Protein AF-A0A7V4G7G1-F1 (afdb_monomer_lite)

Structure (mmCIF, N/CA/C/O backbone):
data_AF-A0A7V4G7G1-F1
#
_entry.id   AF-A0A7V4G7G1-F1
#
loop_
_atom_site.group_PDB
_atom_site.id
_atom_site.type_symbol
_atom_site.label_atom_id
_atom_site.label_alt_id
_atom_site.label_comp_id
_atom_site.label_asym_id
_atom_site.label_entity_id
_atom_site.label_seq_id
_atom_site.pdbx_PDB_ins_code
_atom_site.Cartn_x
_atom_site.Cartn_y
_atom_site.Cartn_z
_atom_site.occupancy
_atom_site.B_iso_or_equiv
_atom_site.auth_seq_id
_atom_site.auth_comp_id
_atom_site.auth_asym_id
_atom_site.auth_atom_id
_atom_site.pdbx_PDB_model_num
ATOM 1 N N . ARG A 1 1 ? 11.249 -6.059 -26.205 1.00 84.50 1 ARG A N 1
ATOM 2 C CA . ARG A 1 1 ? 9.804 -6.409 -26.259 1.00 84.50 1 ARG A CA 1
ATOM 3 C C . ARG A 1 1 ? 9.562 -7.849 -25.803 1.00 84.50 1 ARG A C 1
ATOM 5 O O . ARG A 1 1 ? 8.645 -8.054 -25.019 1.00 84.50 1 ARG A O 1
ATOM 12 N N . ASP A 1 2 ? 10.406 -8.808 -26.191 1.00 96.56 2 ASP A N 1
ATOM 13 C CA . ASP A 1 2 ? 10.234 -10.223 -25.809 1.00 96.56 2 ASP A CA 1
ATOM 14 C C . ASP A 1 2 ? 10.396 -10.498 -24.313 1.00 96.56 2 ASP A C 1
ATOM 16 O O . ASP A 1 2 ? 9.616 -11.266 -23.760 1.00 96.56 2 ASP A O 1
ATOM 20 N N . LEU A 1 3 ? 11.329 -9.806 -23.641 1.00 96.31 3 LEU A N 1
ATOM 21 C CA . LEU A 1 3 ? 11.471 -9.859 -22.180 1.00 96.31 3 LEU A CA 1
ATOM 22 C C . LEU A 1 3 ? 10.137 -9.560 -21.485 1.00 96.31 3 LEU A C 1
ATOM 24 O O . LEU A 1 3 ? 9.612 -10.408 -20.782 1.00 96.31 3 LEU A O 1
ATOM 28 N N . VAL A 1 4 ? 9.547 -8.390 -21.751 1.00 97.00 4 VAL A N 1
ATOM 29 C CA . VAL A 1 4 ? 8.281 -7.969 -21.128 1.00 97.00 4 VAL A CA 1
ATOM 30 C C . VAL A 1 4 ? 7.165 -8.974 -21.403 1.00 97.00 4 VAL A C 1
ATOM 32 O O . VAL A 1 4 ? 6.443 -9.342 -20.486 1.00 97.00 4 VAL A O 1
ATOM 35 N N . ARG A 1 5 ? 7.032 -9.462 -22.644 1.00 97.69 5 ARG A N 1
ATOM 36 C CA . ARG A 1 5 ? 6.018 -10.473 -22.978 1.00 97.69 5 ARG A CA 1
ATOM 37 C C . ARG A 1 5 ? 6.192 -11.741 -22.139 1.00 97.69 5 ARG A C 1
ATOM 39 O O . ARG A 1 5 ? 5.204 -12.245 -21.617 1.00 97.69 5 ARG A O 1
ATOM 46 N N . ARG A 1 6 ? 7.422 -12.246 -22.029 1.00 97.88 6 ARG A N 1
ATOM 47 C CA . ARG A 1 6 ? 7.736 -13.459 -21.266 1.00 97.88 6 ARG A CA 1
ATOM 48 C C . ARG A 1 6 ? 7.439 -13.277 -19.778 1.00 97.88 6 ARG A C 1
ATOM 50 O O . ARG A 1 6 ? 6.714 -14.085 -19.215 1.00 97.88 6 ARG A O 1
ATOM 57 N N . GLU A 1 7 ? 7.936 -12.197 -19.181 1.00 98.06 7 GLU A N 1
ATOM 58 C CA . GLU A 1 7 ? 7.732 -11.905 -17.757 1.00 98.06 7 GLU A CA 1
ATOM 59 C C . GLU A 1 7 ? 6.242 -11.737 -17.422 1.00 98.06 7 GLU A C 1
ATOM 61 O O . GLU A 1 7 ? 5.749 -12.298 -16.448 1.00 98.06 7 GLU A O 1
ATOM 66 N N . LEU A 1 8 ? 5.483 -11.020 -18.260 1.00 96.94 8 LEU A N 1
ATOM 67 C CA . LEU A 1 8 ? 4.044 -10.833 -18.050 1.00 96.94 8 LEU A CA 1
ATOM 68 C C . LEU A 1 8 ? 3.245 -12.131 -18.212 1.00 96.94 8 LEU A C 1
ATOM 70 O O . LEU A 1 8 ? 2.286 -12.341 -17.468 1.00 96.94 8 LEU A O 1
ATOM 74 N N . ALA A 1 9 ? 3.629 -12.997 -19.156 1.00 97.38 9 ALA A N 1
ATOM 75 C CA . ALA A 1 9 ? 2.974 -14.288 -19.362 1.00 97.38 9 ALA A CA 1
ATOM 76 C C . ALA A 1 9 ? 3.097 -15.199 -18.130 1.00 97.38 9 ALA A C 1
ATOM 78 O O . ALA A 1 9 ? 2.165 -15.944 -17.835 1.00 97.38 9 ALA A O 1
ATOM 79 N N . GLU A 1 10 ? 4.205 -15.108 -17.392 1.00 96.38 10 GLU A N 1
ATOM 80 C CA . GLU A 1 10 ? 4.392 -15.838 -16.137 1.00 96.38 10 GLU A CA 1
ATOM 81 C C . GLU A 1 10 ? 3.734 -15.134 -14.938 1.00 96.38 10 GLU A C 1
ATOM 83 O O . GLU A 1 10 ? 3.101 -15.777 -14.096 1.00 96.38 10 GLU A O 1
ATOM 88 N N . LEU A 1 11 ? 3.864 -13.808 -14.852 1.00 97.75 11 LEU A N 1
ATOM 89 C CA . LEU A 1 11 ? 3.426 -13.022 -13.701 1.00 97.75 11 LEU A CA 1
ATOM 90 C C . LEU A 1 11 ? 1.899 -12.927 -13.590 1.00 97.75 11 LEU A C 1
ATOM 92 O O . LEU A 1 11 ? 1.342 -13.105 -12.507 1.00 97.75 11 LEU A O 1
ATOM 96 N N . TYR A 1 12 ? 1.197 -12.633 -14.686 1.00 96.94 12 TYR A N 1
ATOM 97 C CA . TYR A 1 12 ? -0.244 -12.352 -14.646 1.00 96.94 12 TYR A CA 1
ATOM 98 C C . TYR A 1 12 ? -1.114 -13.515 -14.154 1.00 96.94 12 TYR A C 1
ATOM 100 O O . TYR A 1 12 ? -2.028 -13.248 -13.366 1.00 96.94 12 TYR A O 1
ATOM 108 N N . PRO A 1 13 ? -0.869 -14.783 -14.540 1.00 97.44 13 PRO A N 1
ATOM 109 C CA . PRO A 1 13 ? -1.590 -15.915 -13.963 1.00 97.44 13 PRO A CA 1
ATOM 110 C C . PRO A 1 13 ? -1.460 -15.980 -12.437 1.00 97.44 13 PRO A C 1
ATOM 112 O O . PRO A 1 13 ? -2.473 -16.115 -11.755 1.00 97.44 13 PRO A O 1
ATOM 115 N N . LYS A 1 14 ? -0.247 -15.778 -11.903 1.00 97.31 14 LYS A N 1
ATOM 116 C CA . LYS A 1 14 ? 0.019 -15.771 -10.455 1.00 97.31 14 LYS A CA 1
ATOM 117 C C . LYS A 1 14 ? -0.688 -14.599 -9.764 1.00 97.31 14 LYS A C 1
ATOM 119 O O . LYS A 1 14 ? -1.375 -14.781 -8.764 1.00 97.31 14 LYS A O 1
ATOM 124 N N . LEU A 1 15 ? -0.611 -13.393 -10.336 1.00 98.00 15 LEU A N 1
ATOM 125 C CA . LEU A 1 15 ? -1.307 -12.217 -9.793 1.00 98.00 15 LEU A CA 1
ATOM 126 C C . LEU A 1 15 ? -2.831 -12.369 -9.796 1.00 98.00 15 LEU A C 1
ATOM 128 O O . LEU A 1 15 ? -3.502 -11.833 -8.914 1.00 98.00 15 LEU A O 1
ATOM 132 N N . ARG A 1 16 ? -3.396 -13.098 -10.765 1.00 97.69 16 ARG A N 1
ATOM 133 C CA . ARG A 1 16 ? -4.842 -13.336 -10.842 1.00 97.69 16 ARG A CA 1
ATOM 134 C C . ARG A 1 16 ? -5.358 -14.110 -9.628 1.00 97.69 16 ARG A C 1
ATOM 136 O O . ARG A 1 16 ? -6.485 -13.852 -9.209 1.00 97.69 16 ARG A O 1
ATOM 143 N N . GLU A 1 17 ? -4.570 -15.020 -9.063 1.00 96.06 17 GLU A N 1
ATOM 144 C CA . GLU A 1 17 ? -4.946 -15.758 -7.852 1.00 96.06 17 GLU A CA 1
ATOM 145 C C . GLU A 1 17 ? -5.075 -14.819 -6.651 1.00 96.06 17 GLU A C 1
ATOM 147 O O . GLU A 1 17 ? -6.132 -14.776 -6.021 1.00 96.06 17 GLU A O 1
ATOM 152 N N . PHE A 1 18 ? -4.067 -13.973 -6.414 1.00 98.19 18 PHE A N 1
ATOM 153 C CA . PHE A 1 18 ? -4.116 -12.962 -5.354 1.00 98.19 18 PHE A CA 1
ATOM 154 C C . PHE A 1 18 ? -5.241 -11.954 -5.574 1.00 98.19 18 PHE A C 1
ATOM 156 O O . PHE A 1 18 ? -5.998 -11.659 -4.651 1.00 98.19 18 PHE A O 1
ATOM 163 N N . ARG A 1 19 ? -5.415 -11.475 -6.814 1.00 98.38 19 ARG A N 1
ATOM 164 C CA . ARG A 1 19 ? -6.471 -10.518 -7.162 1.00 98.38 19 ARG A CA 1
ATOM 165 C C . ARG A 1 19 ? -7.856 -11.040 -6.799 1.00 98.38 19 ARG A C 1
ATOM 167 O O . ARG A 1 19 ? -8.665 -10.273 -6.290 1.00 98.38 19 ARG A O 1
ATOM 174 N N . ARG A 1 20 ? -8.150 -12.326 -7.020 1.00 98.00 20 ARG A N 1
ATOM 175 C CA . ARG A 1 20 ? -9.457 -12.908 -6.659 1.00 98.00 20 ARG A CA 1
ATOM 176 C C . ARG A 1 20 ? -9.758 -12.778 -5.165 1.00 98.00 20 ARG A C 1
ATOM 178 O O . ARG A 1 20 ? -10.891 -12.471 -4.819 1.00 98.00 20 ARG A O 1
ATOM 185 N N . ALA A 1 21 ? -8.764 -12.981 -4.305 1.00 97.62 21 ALA A N 1
ATOM 186 C CA . ALA A 1 21 ? -8.937 -12.879 -2.857 1.00 97.62 21 ALA A CA 1
ATOM 187 C C . ALA A 1 21 ? -8.917 -11.433 -2.336 1.00 97.62 21 ALA A C 1
ATOM 189 O O . ALA A 1 21 ? -9.563 -11.126 -1.336 1.00 97.62 21 ALA A O 1
ATOM 190 N N . LEU A 1 22 ? -8.176 -10.551 -3.010 1.00 98.50 22 LEU A N 1
ATOM 191 C CA . LEU A 1 22 ? -7.964 -9.163 -2.595 1.00 98.50 22 LEU A CA 1
ATOM 192 C C . LEU A 1 22 ? -8.972 -8.175 -3.196 1.00 98.50 22 LEU A C 1
ATOM 194 O O . LEU A 1 22 ? -9.039 -7.030 -2.755 1.00 98.50 22 LEU A O 1
ATOM 198 N N . THR A 1 23 ? -9.761 -8.586 -4.191 1.00 98.44 23 THR A N 1
ATOM 199 C CA . THR A 1 23 ? -10.716 -7.690 -4.855 1.00 98.44 23 THR A CA 1
ATOM 200 C C . THR A 1 23 ? -11.697 -7.080 -3.850 1.00 98.44 23 THR A C 1
ATOM 202 O O . THR A 1 23 ? -12.330 -7.793 -3.074 1.00 98.44 23 THR A O 1
ATOM 205 N N . GLY A 1 24 ? -11.830 -5.751 -3.884 1.00 96.88 24 GLY A N 1
ATOM 206 C CA . GLY A 1 24 ? -12.727 -4.992 -3.005 1.00 96.88 24 GLY A CA 1
ATOM 207 C C . GLY A 1 24 ? -12.175 -4.711 -1.604 1.00 96.88 24 GLY A C 1
ATOM 208 O O . GLY A 1 24 ? -12.845 -4.046 -0.820 1.00 96.88 24 GLY A O 1
ATOM 209 N N . LYS A 1 25 ? -10.965 -5.182 -1.281 1.00 98.31 25 LYS A N 1
ATOM 210 C CA . LYS A 1 25 ? -10.271 -4.819 -0.041 1.00 98.31 25 LYS A CA 1
ATOM 211 C C . LYS A 1 25 ? -9.729 -3.396 -0.115 1.00 98.31 25 LYS A C 1
ATOM 213 O O . LYS A 1 25 ? -9.332 -2.934 -1.188 1.00 98.31 25 LYS A O 1
ATOM 218 N N . LYS A 1 26 ? -9.690 -2.717 1.029 1.00 98.44 26 LYS A N 1
ATOM 219 C CA . LYS A 1 26 ? -9.292 -1.308 1.139 1.00 98.44 26 LYS A CA 1
ATOM 220 C C . LYS A 1 26 ? -7.851 -1.160 1.618 1.00 98.44 26 LYS A C 1
ATOM 222 O O . LYS A 1 26 ? -7.451 -1.780 2.602 1.00 98.44 26 LYS A O 1
ATOM 227 N N . ALA A 1 27 ? -7.085 -0.312 0.947 1.00 98.56 27 ALA A N 1
ATOM 228 C CA . ALA A 1 27 ? -5.701 -0.004 1.268 1.00 98.56 27 ALA A CA 1
ATOM 229 C C . ALA A 1 27 ? -5.535 1.474 1.644 1.00 98.56 27 ALA A C 1
ATOM 231 O O . ALA A 1 27 ? -6.099 2.358 0.998 1.00 98.56 27 ALA A O 1
ATOM 232 N N . ALA A 1 28 ? -4.717 1.724 2.662 1.00 98.31 28 ALA A N 1
ATOM 233 C CA . ALA A 1 28 ? -4.163 3.033 2.978 1.00 98.31 28 ALA A CA 1
ATOM 234 C C . ALA A 1 28 ? -2.658 3.049 2.700 1.00 98.31 28 ALA A C 1
ATOM 236 O O . ALA A 1 28 ? -1.960 2.061 2.943 1.00 98.31 28 ALA A O 1
ATOM 237 N N . ILE A 1 29 ? -2.152 4.180 2.218 1.00 97.88 29 ILE A N 1
ATOM 238 C CA . ILE A 1 29 ? -0.743 4.379 1.881 1.00 97.88 29 ILE A CA 1
ATOM 239 C C . ILE A 1 29 ? -0.243 5.631 2.596 1.00 97.88 29 ILE A C 1
ATOM 241 O O . ILE A 1 29 ? -0.798 6.705 2.404 1.00 97.88 29 ILE A O 1
ATOM 245 N N . TYR A 1 30 ? 0.830 5.517 3.371 1.00 96.56 30 TYR A N 1
ATOM 246 C CA . TYR A 1 30 ? 1.532 6.666 3.937 1.00 96.56 30 TYR A CA 1
ATOM 247 C C . TYR A 1 30 ? 3.038 6.427 3.895 1.00 96.56 30 TYR A C 1
ATOM 249 O O . TYR A 1 30 ? 3.573 5.598 4.628 1.00 96.56 30 TYR A O 1
ATOM 257 N N . VAL A 1 31 ? 3.729 7.104 2.981 1.00 94.00 31 VAL A N 1
ATOM 258 C CA . VAL A 1 31 ? 5.141 6.833 2.666 1.00 94.00 31 VAL A CA 1
ATOM 259 C C . VAL A 1 31 ? 5.934 8.124 2.496 1.00 94.00 31 VAL A C 1
ATOM 261 O O . VAL A 1 31 ? 5.381 9.187 2.250 1.00 94.00 31 VAL A O 1
ATOM 264 N N . GLY A 1 32 ? 7.260 8.043 2.592 1.00 86.94 32 GLY A N 1
ATOM 265 C CA . GLY A 1 32 ? 8.120 9.170 2.227 1.00 86.94 32 GLY A CA 1
ATOM 266 C C . GLY A 1 32 ? 8.138 9.384 0.709 1.00 86.94 32 GLY A C 1
ATOM 267 O O . GLY A 1 32 ? 8.562 8.482 -0.021 1.00 86.94 32 GLY A O 1
ATOM 268 N N . GLY A 1 33 ? 7.722 10.571 0.262 1.00 84.25 33 GLY A N 1
ATOM 269 C CA . GLY A 1 33 ? 7.726 11.004 -1.136 1.00 84.25 33 GLY A CA 1
ATOM 270 C C . GLY A 1 33 ? 6.551 10.473 -1.969 1.00 84.25 33 GLY A C 1
ATOM 271 O O . GLY A 1 33 ? 6.171 9.302 -1.893 1.00 84.25 33 GLY A O 1
ATOM 272 N N . ALA A 1 34 ? 6.009 11.323 -2.841 1.00 82.69 34 ALA A N 1
ATOM 273 C CA . ALA A 1 34 ? 4.802 11.016 -3.606 1.00 82.69 34 ALA A CA 1
ATOM 274 C C . ALA A 1 34 ? 4.986 9.960 -4.708 1.00 82.69 34 ALA A C 1
ATOM 276 O O . ALA A 1 34 ? 4.064 9.200 -4.998 1.00 82.69 34 ALA A O 1
ATOM 277 N N . PHE A 1 35 ? 6.190 9.814 -5.270 1.00 86.00 35 PHE A N 1
ATOM 278 C CA . PHE A 1 35 ? 6.468 8.798 -6.296 1.00 86.00 35 PHE A CA 1
ATOM 279 C C . PHE A 1 35 ? 6.224 7.359 -5.815 1.00 86.00 35 PHE A C 1
ATOM 281 O O . PHE A 1 35 ? 5.774 6.495 -6.580 1.00 86.00 35 PHE A O 1
ATOM 288 N N . LYS A 1 36 ? 6.496 7.087 -4.533 1.00 90.31 36 LYS A N 1
ATOM 289 C CA . LYS A 1 36 ? 6.191 5.784 -3.931 1.00 90.31 36 LYS A CA 1
ATOM 290 C C . LYS A 1 36 ? 4.690 5.585 -3.808 1.00 90.31 36 LYS A C 1
ATOM 292 O O . LYS A 1 36 ? 4.187 4.527 -4.181 1.00 90.31 36 LYS A O 1
ATOM 297 N N . ALA A 1 37 ? 3.985 6.610 -3.339 1.00 93.38 37 ALA A N 1
ATOM 298 C CA . ALA A 1 37 ? 2.536 6.593 -3.229 1.00 93.38 37 ALA A CA 1
ATOM 299 C C . ALA A 1 37 ? 1.877 6.311 -4.589 1.00 93.38 37 ALA A C 1
ATOM 301 O O . ALA A 1 37 ? 1.066 5.393 -4.702 1.00 93.38 37 ALA A O 1
ATOM 302 N N . PHE A 1 38 ? 2.325 6.988 -5.647 1.00 92.94 38 PHE A N 1
ATOM 303 C CA . PHE A 1 38 ? 1.867 6.764 -7.018 1.00 92.94 38 PHE A CA 1
ATOM 304 C C . PHE A 1 38 ? 2.052 5.314 -7.487 1.00 92.94 38 PHE A C 1
ATOM 306 O O . PHE A 1 38 ? 1.138 4.691 -8.037 1.00 92.94 38 PHE A O 1
ATOM 313 N N . SER A 1 39 ? 3.238 4.751 -7.253 1.00 93.50 39 SER A N 1
ATOM 314 C CA . SER A 1 39 ? 3.558 3.376 -7.651 1.00 93.50 39 SER A CA 1
ATOM 315 C C . SER A 1 39 ? 2.710 2.353 -6.888 1.00 93.50 39 SER A C 1
ATOM 317 O O . SER A 1 39 ? 2.189 1.407 -7.484 1.00 93.50 39 SER A O 1
ATOM 319 N N . LEU A 1 40 ? 2.504 2.578 -5.589 1.00 96.56 40 LEU A N 1
ATOM 320 C CA . LEU A 1 40 ? 1.675 1.731 -4.734 1.00 96.56 40 LEU A CA 1
ATOM 321 C C . LEU A 1 40 ? 0.194 1.795 -5.121 1.00 96.56 40 LEU A C 1
ATOM 323 O O . LEU A 1 40 ? -0.450 0.747 -5.161 1.00 96.56 40 LEU A O 1
ATOM 327 N N . ILE A 1 41 ? -0.334 2.968 -5.495 1.00 96.94 41 ILE A N 1
ATOM 328 C CA . ILE A 1 41 ? -1.711 3.094 -6.001 1.00 96.94 41 ILE A CA 1
ATOM 329 C C . ILE A 1 41 ? -1.930 2.163 -7.196 1.00 96.94 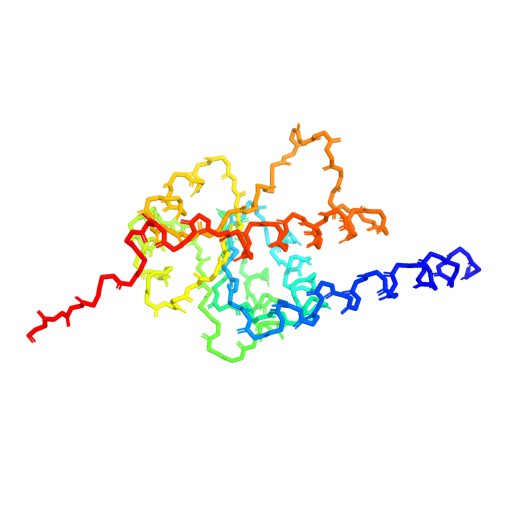41 ILE A C 1
ATOM 331 O O . ILE A 1 41 ? -2.888 1.386 -7.235 1.00 96.94 41 ILE A O 1
ATOM 335 N N . LYS A 1 42 ? -1.002 2.176 -8.159 1.00 96.19 42 LYS A N 1
ATOM 336 C CA . LYS A 1 42 ? -1.079 1.308 -9.341 1.00 96.19 42 LYS A CA 1
ATOM 337 C C . LYS A 1 42 ? -0.952 -0.173 -8.982 1.00 96.19 42 LYS A C 1
ATOM 339 O O . LYS A 1 42 ? -1.687 -0.991 -9.538 1.00 96.19 42 LYS A O 1
ATOM 344 N N . ALA A 1 43 ? -0.064 -0.521 -8.051 1.00 97.44 43 ALA A N 1
ATOM 345 C CA . ALA A 1 43 ? 0.119 -1.898 -7.599 1.00 97.44 43 ALA A CA 1
ATOM 346 C C . ALA A 1 43 ? -1.143 -2.445 -6.906 1.00 97.44 43 ALA A C 1
ATOM 348 O O . ALA A 1 43 ? -1.604 -3.538 -7.238 1.00 97.44 43 ALA A O 1
ATOM 349 N N . PHE A 1 44 ? -1.768 -1.667 -6.020 1.00 98.25 44 PHE A N 1
ATOM 350 C CA . PHE A 1 44 ? -3.027 -2.049 -5.376 1.00 98.25 44 PHE A CA 1
ATOM 351 C C . PHE A 1 44 ? -4.179 -2.188 -6.372 1.00 98.25 44 PHE A C 1
ATOM 353 O O . PHE A 1 44 ? -4.901 -3.189 -6.344 1.00 98.25 44 PHE A O 1
ATOM 360 N N . ARG A 1 45 ? -4.296 -1.259 -7.329 1.00 97.19 45 ARG A N 1
ATOM 361 C CA . ARG A 1 45 ? -5.289 -1.340 -8.410 1.00 97.19 45 ARG A CA 1
ATOM 362 C C . ARG A 1 45 ? -5.098 -2.600 -9.268 1.00 97.19 45 ARG A C 1
ATOM 364 O O . ARG A 1 45 ? -6.079 -3.242 -9.660 1.00 97.19 45 ARG A O 1
ATOM 371 N N . LEU A 1 46 ? -3.852 -3.021 -9.510 1.00 97.06 46 LEU A N 1
ATOM 372 C CA . LEU A 1 46 ? -3.532 -4.281 -10.198 1.00 97.06 46 LEU A CA 1
ATOM 373 C C . LEU A 1 46 ? -3.970 -5.521 -9.397 1.00 97.06 46 LEU A C 1
ATOM 375 O O . LEU A 1 46 ? -4.400 -6.509 -9.997 1.00 97.06 46 LEU A O 1
ATOM 379 N N . LEU A 1 47 ? -3.971 -5.452 -8.065 1.00 98.38 47 LEU A N 1
ATOM 380 C CA . LEU A 1 47 ? -4.507 -6.494 -7.176 1.00 98.38 47 LEU A CA 1
ATOM 381 C C . LEU A 1 47 ? -6.023 -6.390 -6.939 1.00 98.38 47 LEU A C 1
ATOM 383 O O . LEU A 1 47 ? -6.591 -7.233 -6.253 1.00 98.38 47 LEU A O 1
ATOM 387 N N . GLY A 1 48 ? -6.702 -5.409 -7.542 1.00 97.88 48 GLY A N 1
ATOM 388 C CA . GLY A 1 48 ? -8.151 -5.220 -7.407 1.00 97.88 48 GLY A CA 1
ATOM 389 C C . GLY A 1 48 ? -8.575 -4.569 -6.089 1.00 97.88 48 GLY A C 1
ATOM 390 O O . GLY A 1 48 ? -9.753 -4.624 -5.738 1.00 97.88 48 GLY A O 1
ATOM 391 N N . MET A 1 49 ? -7.630 -3.966 -5.372 1.00 98.56 49 MET A N 1
ATOM 392 C CA . MET A 1 49 ? -7.875 -3.258 -4.119 1.00 98.56 49 MET A CA 1
ATOM 393 C C . MET A 1 49 ? -8.197 -1.784 -4.374 1.00 98.56 49 MET A C 1
ATOM 395 O O . MET A 1 49 ? -7.742 -1.203 -5.361 1.00 98.56 49 MET A O 1
ATOM 399 N N . GLN A 1 50 ? -8.967 -1.189 -3.466 1.00 98.12 50 GLN A N 1
ATOM 400 C CA . GLN A 1 50 ? -9.324 0.229 -3.477 1.00 98.12 50 GLN A CA 1
ATOM 401 C C . GLN A 1 50 ? -8.375 1.004 -2.569 1.00 98.12 50 GLN A C 1
ATOM 403 O O . GLN A 1 50 ? -8.231 0.656 -1.398 1.00 98.12 50 GLN A O 1
ATOM 408 N N . VAL A 1 51 ? -7.742 2.057 -3.083 1.00 98.31 51 VAL A N 1
ATOM 409 C CA . VAL A 1 51 ? -6.940 2.958 -2.247 1.00 98.31 51 VAL A CA 1
ATOM 410 C C . VAL A 1 51 ? -7.846 4.055 -1.708 1.00 98.31 51 VAL A C 1
ATOM 412 O O . VAL A 1 51 ? -8.312 4.904 -2.459 1.00 98.31 51 VAL A O 1
ATOM 415 N N . VAL A 1 52 ? -8.105 4.022 -0.404 1.00 98.31 52 VAL A N 1
ATOM 416 C CA . VAL A 1 52 ? -9.042 4.944 0.267 1.00 98.31 52 VAL A CA 1
ATOM 417 C C . VAL A 1 52 ? -8.336 6.073 1.010 1.00 98.31 52 VAL A C 1
ATOM 419 O O . VAL A 1 52 ? -8.942 7.103 1.280 1.00 98.31 52 VAL A O 1
ATOM 422 N N . LEU A 1 53 ? -7.041 5.910 1.284 1.00 98.12 53 LEU A N 1
ATOM 423 C CA . LEU A 1 53 ? -6.188 6.956 1.831 1.00 98.12 53 LEU A CA 1
ATOM 424 C C . LEU A 1 53 ? -4.806 6.894 1.190 1.00 98.12 53 LEU A C 1
ATOM 426 O O . LEU A 1 53 ? -4.219 5.814 1.065 1.00 98.12 53 LEU A O 1
ATOM 430 N N . VAL A 1 54 ? -4.268 8.054 0.833 1.00 97.38 54 VAL A N 1
ATOM 431 C CA . VAL A 1 54 ? -2.882 8.217 0.408 1.00 97.38 54 VAL A CA 1
ATOM 432 C C . VAL A 1 54 ? -2.266 9.443 1.073 1.00 97.38 54 VAL A C 1
ATOM 434 O O . VAL A 1 54 ? -2.906 10.479 1.197 1.00 97.38 54 VAL A O 1
ATOM 437 N N . GLY A 1 55 ? -1.008 9.355 1.481 1.00 93.56 55 GLY A N 1
ATOM 438 C CA . GLY A 1 55 ? -0.281 10.519 1.960 1.00 93.56 55 GLY A CA 1
ATOM 439 C C . GLY A 1 55 ? 1.225 10.408 1.831 1.00 93.56 55 GLY A C 1
ATOM 440 O O . GLY A 1 55 ? 1.779 9.320 1.626 1.00 93.56 55 GLY A O 1
ATOM 441 N N . SER A 1 56 ? 1.868 11.567 1.942 1.00 91.31 56 SER A N 1
ATOM 442 C CA . SER A 1 56 ? 3.315 11.730 1.861 1.00 91.31 56 SER A CA 1
ATOM 443 C C . SER A 1 56 ? 3.831 12.656 2.965 1.00 91.31 56 SER A C 1
ATOM 445 O O . SER A 1 56 ? 3.123 13.541 3.427 1.00 91.31 56 SER A O 1
ATOM 447 N N . GLN A 1 57 ? 5.077 12.438 3.390 1.00 86.94 57 GLN A N 1
ATOM 448 C CA . GLN A 1 57 ? 5.764 13.270 4.397 1.00 86.94 57 GLN A CA 1
ATOM 449 C C . GLN A 1 57 ? 6.493 14.478 3.789 1.00 86.94 57 GLN A C 1
ATOM 451 O O . GLN A 1 57 ? 6.842 15.420 4.486 1.00 86.94 57 GLN A O 1
ATOM 456 N N . THR A 1 58 ? 6.832 14.410 2.501 1.00 86.81 58 THR A N 1
ATOM 457 C CA . THR A 1 58 ? 7.739 15.376 1.852 1.00 86.81 58 THR A CA 1
ATOM 458 C C . THR A 1 58 ? 7.288 15.702 0.426 1.00 86.81 58 THR A C 1
ATOM 460 O O . THR A 1 58 ? 8.123 15.828 -0.470 1.00 86.81 58 THR A O 1
ATOM 463 N N . GLY A 1 59 ? 5.975 15.700 0.175 1.00 86.94 59 GLY A N 1
ATOM 464 C CA . GLY A 1 59 ? 5.416 15.958 -1.157 1.00 86.94 59 GLY A CA 1
ATOM 465 C C . GLY A 1 59 ? 5.420 17.445 -1.515 1.00 86.94 59 GLY A C 1
ATOM 466 O O . GLY A 1 59 ? 5.341 18.305 -0.645 1.00 86.94 59 GLY A O 1
ATOM 467 N N . THR A 1 60 ? 5.501 17.754 -2.805 1.00 91.69 60 THR A N 1
ATOM 468 C CA . THR A 1 60 ? 5.307 19.108 -3.339 1.00 91.69 60 THR A CA 1
ATOM 469 C C . THR A 1 60 ? 3.853 19.339 -3.764 1.00 91.69 60 THR A C 1
ATOM 471 O O . THR A 1 60 ? 3.071 18.407 -3.932 1.00 91.69 60 THR A O 1
ATOM 474 N N . ALA A 1 61 ? 3.468 20.592 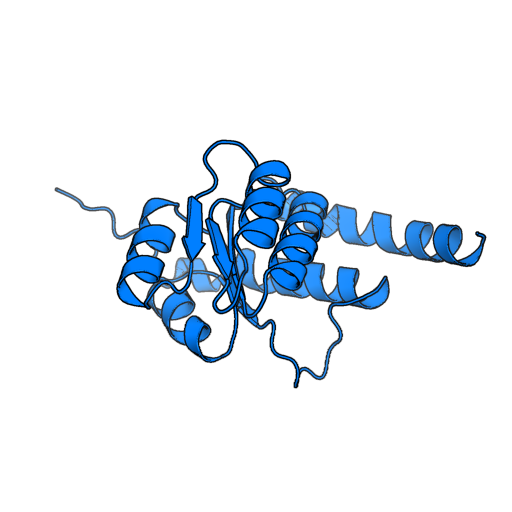-4.016 1.00 92.50 61 ALA A N 1
ATOM 475 C CA . ALA A 1 61 ? 2.133 20.902 -4.537 1.00 92.50 61 ALA A CA 1
ATOM 476 C C . ALA A 1 61 ? 1.863 20.326 -5.946 1.00 92.50 61 ALA A C 1
ATOM 478 O O . ALA A 1 61 ? 0.708 20.183 -6.343 1.00 92.50 61 ALA A O 1
ATOM 479 N N . GLU A 1 62 ? 2.904 20.043 -6.737 1.00 92.94 62 GLU A N 1
ATOM 480 C CA . GLU A 1 62 ? 2.768 19.314 -8.008 1.00 92.94 62 GLU A CA 1
ATOM 481 C C . GLU A 1 62 ? 2.457 17.841 -7.735 1.00 92.94 62 GLU A C 1
ATOM 483 O O . GLU A 1 62 ? 1.472 17.317 -8.245 1.00 92.94 62 GLU A O 1
ATOM 488 N N . ASP A 1 63 ? 3.215 17.219 -6.831 1.00 93.00 63 ASP A N 1
ATOM 489 C CA . ASP A 1 63 ? 3.013 15.827 -6.440 1.00 93.00 63 ASP A CA 1
ATOM 490 C C . ASP A 1 63 ? 1.583 15.550 -5.949 1.00 93.00 63 ASP A C 1
ATOM 492 O O . ASP A 1 63 ? 0.978 14.541 -6.305 1.00 93.00 63 ASP A O 1
ATOM 496 N N . TYR A 1 64 ? 1.016 16.447 -5.136 1.00 92.75 64 TYR A N 1
ATOM 497 C CA . TYR A 1 64 ? -0.352 16.289 -4.635 1.00 92.75 64 TYR A CA 1
ATOM 498 C C . TYR A 1 64 ? -1.420 16.463 -5.719 1.00 92.75 64 TYR A C 1
ATOM 500 O O . TYR A 1 64 ? -2.462 15.810 -5.643 1.00 92.75 64 TYR A O 1
ATOM 508 N N . ARG A 1 65 ? -1.161 17.283 -6.746 1.00 93.56 65 ARG A N 1
ATOM 509 C CA . ARG A 1 65 ? -2.034 17.367 -7.928 1.00 93.56 65 ARG A CA 1
ATOM 510 C C . ARG A 1 65 ? -1.988 16.071 -8.728 1.00 93.56 65 ARG A C 1
ATOM 512 O O . ARG A 1 65 ? -3.036 15.535 -9.069 1.00 93.56 65 ARG A O 1
ATOM 519 N N . GLU A 1 66 ? -0.799 15.513 -8.939 1.00 92.56 66 GLU A N 1
ATOM 520 C CA . GLU A 1 66 ? -0.672 14.217 -9.606 1.00 92.56 66 GLU A CA 1
ATOM 521 C C . GLU A 1 66 ? -1.352 13.094 -8.815 1.00 92.56 66 GLU A C 1
ATOM 523 O O . GLU A 1 66 ? -2.049 12.269 -9.405 1.00 92.56 66 GLU A O 1
ATOM 528 N N . LEU A 1 67 ? -1.185 13.064 -7.485 1.00 93.38 67 LEU A N 1
ATOM 529 C CA . LEU A 1 67 ? -1.868 12.101 -6.617 1.00 93.38 67 LEU A CA 1
ATOM 530 C C . LEU A 1 67 ? -3.385 12.218 -6.752 1.00 93.38 67 LEU A C 1
ATOM 532 O O . LEU A 1 67 ? -4.035 11.199 -6.968 1.00 93.38 67 LEU A O 1
ATOM 536 N N . HIS A 1 68 ? -3.923 13.437 -6.691 1.00 94.50 68 HIS A N 1
ATOM 537 C CA . HIS A 1 68 ? -5.346 13.695 -6.890 1.00 94.50 68 HIS A CA 1
ATOM 538 C C . HIS A 1 68 ? -5.856 13.110 -8.214 1.00 94.50 68 HIS A C 1
ATOM 540 O O . HIS A 1 68 ? -6.858 12.394 -8.223 1.00 94.50 68 HIS A O 1
ATOM 546 N N . ASP A 1 69 ? -5.131 13.331 -9.310 1.00 94.50 69 ASP A N 1
ATOM 547 C CA . ASP A 1 69 ? -5.556 12.907 -10.647 1.00 94.50 69 ASP A CA 1
ATOM 548 C C . ASP A 1 69 ? -5.523 11.386 -10.855 1.00 94.50 69 ASP A C 1
ATOM 550 O O . ASP A 1 69 ? -6.233 10.856 -11.714 1.00 94.50 69 ASP A O 1
ATOM 554 N N . ILE A 1 70 ? -4.705 10.655 -10.088 1.00 94.38 70 ILE A N 1
ATOM 555 C CA . ILE A 1 70 ? -4.621 9.192 -10.201 1.00 94.38 70 ILE A CA 1
ATOM 556 C C . ILE A 1 70 ? -5.470 8.430 -9.191 1.00 94.38 70 ILE A C 1
ATOM 558 O O . ILE A 1 70 ? -5.686 7.225 -9.390 1.00 94.38 70 ILE A O 1
ATOM 562 N N . THR A 1 71 ? -5.883 9.075 -8.103 1.00 95.56 71 THR A N 1
ATOM 563 C CA . THR A 1 71 ? -6.741 8.480 -7.077 1.00 95.56 71 THR A CA 1
ATOM 564 C C . THR A 1 71 ? -8.197 8.440 -7.514 1.00 95.56 71 THR A C 1
ATOM 566 O O . THR A 1 71 ? -8.624 9.191 -8.387 1.00 95.56 71 THR A O 1
ATOM 569 N N . ASP A 1 72 ? -8.965 7.528 -6.923 1.00 94.31 72 ASP A N 1
ATOM 570 C CA . ASP A 1 72 ? -10.389 7.434 -7.218 1.00 94.31 72 ASP A CA 1
ATOM 571 C C . ASP A 1 72 ? -11.149 8.523 -6.420 1.00 94.31 72 ASP A C 1
ATOM 573 O O . ASP A 1 72 ? -10.694 8.942 -5.350 1.00 94.31 72 ASP A O 1
ATOM 577 N N . PRO A 1 73 ? -12.312 9.009 -6.893 1.00 94.94 73 PRO A N 1
ATOM 578 C CA . PRO A 1 73 ? -13.098 9.982 -6.142 1.00 94.94 73 PRO A CA 1
ATOM 579 C C . PRO A 1 73 ? -13.428 9.493 -4.727 1.00 94.94 73 PRO A C 1
ATOM 581 O O . PRO A 1 73 ? -13.912 8.376 -4.542 1.00 94.94 73 PRO A O 1
ATOM 584 N N . GLY A 1 74 ? -13.192 10.352 -3.734 1.00 93.62 74 GLY A N 1
ATOM 585 C CA . GLY A 1 74 ? -13.397 10.035 -2.319 1.00 93.62 74 GLY A CA 1
ATOM 586 C C . GLY A 1 74 ? -12.170 9.462 -1.604 1.00 93.62 74 GLY A C 1
ATOM 587 O O . GLY A 1 74 ? -12.241 9.253 -0.396 1.00 93.62 74 GLY A O 1
ATOM 588 N N . THR A 1 75 ? -11.043 9.241 -2.292 1.00 97.38 75 THR A N 1
ATOM 589 C CA . THR A 1 75 ? -9.768 8.951 -1.621 1.00 97.38 75 THR A CA 1
ATOM 590 C C . THR A 1 75 ? -9.324 10.157 -0.786 1.00 97.38 75 THR A C 1
ATOM 592 O O . THR A 1 75 ? -9.239 11.277 -1.290 1.00 97.38 75 THR A O 1
ATOM 595 N N . ILE A 1 76 ? -9.002 9.926 0.488 1.00 97.56 76 ILE A N 1
ATOM 596 C CA . ILE A 1 76 ? -8.437 10.948 1.375 1.00 97.56 76 ILE A CA 1
ATOM 597 C C . ILE A 1 76 ? -6.958 11.141 1.025 1.00 97.56 76 ILE A C 1
ATOM 599 O O . ILE A 1 76 ? -6.197 10.172 0.993 1.00 97.56 76 ILE A O 1
ATOM 603 N N . ILE A 1 77 ? -6.548 12.388 0.788 1.00 96.12 77 ILE A N 1
ATOM 604 C CA . ILE A 1 77 ? -5.154 12.757 0.522 1.00 96.12 77 ILE A CA 1
ATOM 605 C C . ILE A 1 77 ? -4.635 13.572 1.703 1.00 96.12 77 ILE A C 1
ATOM 607 O O . ILE A 1 77 ? -5.230 14.593 2.043 1.00 96.12 77 ILE A O 1
ATOM 611 N N . VAL A 1 78 ? -3.543 13.121 2.323 1.00 95.19 78 VAL A N 1
ATOM 612 C CA . VAL A 1 78 ? -2.948 13.781 3.495 1.00 95.19 78 VAL A CA 1
ATOM 613 C C . VAL A 1 78 ? -1.491 14.182 3.267 1.00 95.19 78 VAL A C 1
ATOM 615 O O . VAL A 1 78 ? -0.732 13.458 2.618 1.00 95.19 78 VAL A O 1
ATOM 618 N N . ASP A 1 79 ? -1.105 15.323 3.837 1.00 93.62 79 ASP A N 1
ATOM 619 C CA . ASP A 1 79 ? 0.258 15.862 3.827 1.00 93.62 79 ASP A CA 1
ATOM 620 C C . ASP A 1 79 ? 0.787 15.954 5.256 1.00 93.62 79 ASP A C 1
ATOM 622 O O . ASP A 1 79 ? 0.123 16.525 6.117 1.00 93.62 79 ASP A O 1
ATOM 626 N N . ASP A 1 80 ? 1.946 15.340 5.504 1.00 92.12 80 ASP A N 1
ATOM 627 C CA . ASP A 1 80 ? 2.641 15.327 6.801 1.00 92.12 80 ASP A CA 1
ATOM 628 C C . ASP A 1 80 ? 1.735 15.011 8.015 1.00 92.12 80 ASP A C 1
ATOM 630 O O . ASP A 1 80 ? 1.886 15.552 9.112 1.00 92.12 80 ASP A O 1
ATOM 634 N N . SER A 1 81 ? 0.763 14.108 7.827 1.00 93.31 81 SER A N 1
ATOM 635 C CA . SER A 1 81 ? -0.173 13.738 8.889 1.00 93.31 81 SER A CA 1
ATOM 636 C C . SER A 1 81 ? 0.520 13.089 10.079 1.00 93.31 81 SER A C 1
ATOM 638 O O . SER A 1 81 ? 1.398 12.221 9.960 1.00 93.31 81 SER A O 1
ATOM 640 N N . ASN A 1 82 ? 0.041 13.464 11.259 1.00 94.06 82 ASN A N 1
ATOM 641 C CA . ASN A 1 82 ? 0.514 12.909 12.516 1.00 94.06 82 ASN A CA 1
ATOM 642 C C . ASN A 1 82 ? -0.171 11.557 12.836 1.00 94.06 82 ASN A C 1
ATOM 644 O O . ASN A 1 82 ? -1.202 11.207 12.255 1.00 94.06 82 ASN A O 1
ATOM 648 N N . PRO A 1 83 ? 0.363 10.772 13.793 1.00 93.56 83 PRO A N 1
ATOM 649 C CA . PRO A 1 83 ? -0.198 9.467 14.147 1.00 93.56 83 PRO A CA 1
ATOM 650 C C . PRO A 1 83 ? -1.663 9.473 14.601 1.00 93.56 83 PRO A C 1
ATOM 652 O O . PRO A 1 83 ? -2.349 8.468 14.408 1.00 93.56 83 PRO A O 1
ATOM 655 N N . LEU A 1 84 ? -2.140 10.555 15.227 1.00 94.38 84 LEU A N 1
ATOM 656 C CA . LEU A 1 84 ? -3.516 10.643 15.721 1.00 94.38 84 LEU A CA 1
ATOM 657 C C . LEU A 1 84 ? -4.500 10.766 14.553 1.00 94.38 84 LEU A C 1
ATOM 659 O O . LEU A 1 84 ? -5.461 10.004 14.487 1.00 94.38 84 LEU A O 1
ATOM 663 N N . GLU A 1 85 ? -4.209 11.660 13.609 1.00 95.50 85 GLU A N 1
ATOM 664 C CA . GLU A 1 85 ? -4.977 11.821 12.369 1.00 95.50 85 GLU A CA 1
ATOM 665 C C . GLU A 1 85 ? -4.988 10.535 11.550 1.00 95.50 85 GLU A C 1
ATOM 667 O O . GLU A 1 85 ? -6.054 10.046 11.180 1.00 95.50 85 GLU A O 1
ATOM 672 N N . LEU A 1 86 ? -3.811 9.934 11.333 1.00 95.88 86 LEU A N 1
ATOM 673 C CA . LEU A 1 86 ? -3.708 8.667 10.610 1.00 95.88 86 LEU A CA 1
ATOM 674 C C . LEU A 1 86 ? -4.560 7.587 11.276 1.00 95.88 86 LEU A C 1
ATOM 676 O O . LEU A 1 86 ? -5.299 6.889 10.593 1.00 95.88 86 LEU A O 1
ATOM 680 N N . SER A 1 87 ? -4.506 7.463 12.604 1.00 95.25 87 SER A N 1
ATOM 681 C CA . SER A 1 87 ? -5.313 6.469 13.319 1.00 95.25 87 SER A CA 1
ATOM 682 C C . SER A 1 87 ? -6.811 6.683 13.089 1.00 95.25 87 SER A C 1
ATOM 684 O O . SER A 1 87 ? -7.512 5.724 12.769 1.00 95.25 87 SER A O 1
ATOM 686 N N . ALA A 1 88 ? -7.281 7.932 13.179 1.00 94.81 88 ALA A N 1
ATOM 687 C CA . ALA A 1 88 ? -8.680 8.277 12.953 1.00 94.81 88 ALA A CA 1
ATOM 688 C C . ALA A 1 88 ? -9.129 7.940 11.522 1.00 94.81 88 ALA A C 1
ATOM 690 O O . ALA A 1 88 ? -10.122 7.235 11.347 1.00 94.81 88 ALA A O 1
ATOM 691 N N . PHE A 1 89 ? -8.359 8.340 10.504 1.00 96.31 89 PHE A N 1
ATOM 692 C CA . PHE A 1 89 ? -8.700 8.048 9.110 1.00 96.31 89 PHE A CA 1
ATOM 693 C C . PHE A 1 89 ? -8.697 6.549 8.798 1.00 96.31 89 PHE A C 1
ATOM 695 O O . PHE A 1 89 ? -9.571 6.064 8.080 1.00 96.31 89 PHE A O 1
ATOM 702 N N . LEU A 1 90 ? -7.738 5.789 9.338 1.00 95.69 90 LEU A N 1
ATOM 703 C CA . LEU A 1 90 ? -7.686 4.337 9.138 1.00 95.69 90 LEU A CA 1
ATOM 704 C C . LEU A 1 90 ? -8.922 3.645 9.738 1.00 95.69 90 LEU A C 1
ATOM 706 O O . LEU A 1 90 ? -9.441 2.690 9.156 1.00 95.69 90 LEU A O 1
ATOM 710 N N . GLN A 1 91 ? -9.408 4.126 10.885 1.00 93.69 91 GLN A N 1
ATOM 711 C CA . GLN A 1 91 ? -10.630 3.613 11.506 1.00 93.69 91 GLN A CA 1
ATOM 712 C C . GLN A 1 91 ? -11.877 4.006 10.710 1.00 93.69 91 GLN A C 1
ATOM 714 O O . GLN A 1 91 ? -12.690 3.136 10.401 1.00 93.69 91 GLN A O 1
ATOM 719 N N . GLU A 1 92 ? -12.002 5.281 10.339 1.00 94.31 92 GLU A N 1
ATOM 720 C CA . GLU A 1 92 ? -13.136 5.815 9.578 1.00 94.31 92 GLU A CA 1
ATOM 721 C C . GLU A 1 92 ? -13.309 5.100 8.230 1.00 94.31 92 GLU A C 1
ATOM 723 O O . GLU A 1 92 ? -14.418 4.736 7.841 1.00 94.31 92 GLU A O 1
ATOM 728 N N . GLN A 1 93 ? -12.203 4.842 7.530 1.00 95.25 93 GLN A N 1
ATOM 729 C CA . GLN A 1 93 ? -12.229 4.227 6.205 1.00 95.25 93 GLN A CA 1
ATOM 730 C C . GLN A 1 93 ? -12.368 2.694 6.225 1.00 95.25 93 GLN A C 1
ATOM 732 O O . GLN A 1 93 ? -12.579 2.098 5.162 1.00 95.25 93 GLN A O 1
ATOM 737 N N . ASP A 1 94 ? -12.291 2.051 7.398 1.00 93.75 94 ASP A N 1
ATOM 738 C CA . ASP A 1 94 ? -12.319 0.589 7.578 1.00 93.75 94 ASP A CA 1
ATOM 739 C C . ASP A 1 94 ? -11.321 -0.138 6.654 1.00 93.75 94 ASP A C 1
ATOM 741 O O . ASP A 1 94 ? -11.681 -1.001 5.849 1.00 93.75 94 ASP A O 1
ATOM 745 N N . VAL A 1 95 ? -10.045 0.249 6.728 1.00 96.44 95 VAL A N 1
ATOM 746 C CA . VAL A 1 95 ? -8.991 -0.318 5.870 1.00 96.44 95 VAL A CA 1
ATOM 747 C C . VAL A 1 95 ? -8.581 -1.735 6.250 1.00 96.44 95 VAL A C 1
ATOM 749 O O . VAL A 1 95 ? -8.526 -2.105 7.421 1.00 96.44 95 VAL A O 1
ATOM 752 N N . ASP A 1 96 ? -8.228 -2.523 5.232 1.00 97.44 96 ASP A N 1
ATOM 753 C CA . ASP A 1 96 ? -7.711 -3.888 5.357 1.00 97.44 96 ASP A CA 1
ATOM 754 C C . ASP A 1 96 ? -6.200 -3.959 5.479 1.00 97.44 96 ASP A C 1
ATOM 756 O O . ASP A 1 96 ? -5.681 -4.830 6.183 1.00 97.44 96 ASP A O 1
ATOM 760 N N . ILE A 1 97 ? -5.509 -3.037 4.817 1.00 98.19 97 ILE A N 1
ATOM 761 C CA . ILE A 1 97 ? -4.061 -2.930 4.864 1.00 98.19 97 ILE A CA 1
ATOM 762 C C . ILE A 1 97 ? -3.626 -1.474 4.941 1.00 98.19 97 ILE A C 1
ATOM 764 O O . ILE A 1 97 ? -4.190 -0.603 4.280 1.00 98.19 97 ILE A O 1
ATOM 768 N N . PHE A 1 98 ? -2.576 -1.238 5.712 1.00 98.00 98 PHE A N 1
ATOM 769 C CA . PHE A 1 98 ? -1.845 0.011 5.755 1.00 98.00 98 PHE A CA 1
ATOM 770 C C . PHE A 1 98 ? -0.406 -0.223 5.285 1.00 98.00 98 PHE A C 1
ATOM 772 O O . PHE A 1 98 ? 0.264 -1.154 5.735 1.00 98.00 98 PHE A O 1
ATOM 779 N N . VAL A 1 99 ? 0.067 0.600 4.352 1.00 97.00 99 VAL A N 1
ATOM 780 C CA . VAL A 1 99 ? 1.442 0.557 3.846 1.00 97.00 99 VAL A CA 1
ATOM 781 C C . VAL A 1 99 ? 2.185 1.790 4.310 1.00 97.00 99 VAL A C 1
ATOM 783 O O . VAL A 1 99 ? 1.738 2.905 4.050 1.00 97.00 99 VAL A O 1
ATOM 786 N N . GLY A 1 100 ? 3.337 1.588 4.939 1.00 94.62 100 GLY A N 1
ATOM 787 C CA . GLY A 1 100 ? 4.176 2.691 5.381 1.00 94.62 100 GLY A CA 1
ATOM 788 C C . GLY A 1 100 ? 5.555 2.254 5.838 1.00 94.62 100 GLY A C 1
ATOM 789 O O . GLY A 1 100 ? 6.040 1.184 5.460 1.00 94.62 100 GLY A O 1
ATOM 790 N N . GLY A 1 101 ? 6.205 3.099 6.632 1.00 91.75 101 GLY A N 1
ATOM 791 C CA . GLY A 1 101 ? 7.511 2.817 7.208 1.00 91.75 101 GLY A CA 1
ATOM 792 C C . GLY A 1 101 ? 7.429 2.150 8.580 1.00 91.75 101 GLY A C 1
ATOM 793 O O . GLY A 1 101 ? 6.370 1.818 9.114 1.00 91.75 101 GLY A O 1
ATOM 794 N N . VAL A 1 102 ? 8.595 1.990 9.205 1.00 90.75 102 VAL A N 1
ATOM 795 C CA . VAL A 1 102 ? 8.721 1.366 10.533 1.00 90.75 102 VAL A CA 1
ATOM 796 C C . VAL A 1 102 ? 7.911 2.114 11.604 1.00 90.75 102 VAL A C 1
ATOM 798 O O . VAL A 1 102 ? 7.435 1.485 12.548 1.00 90.75 102 VAL A O 1
ATOM 801 N N . LYS A 1 103 ? 7.718 3.432 11.450 1.00 90.56 103 LYS A N 1
ATOM 802 C CA . LYS A 1 103 ? 6.997 4.281 12.413 1.00 90.56 103 LYS A CA 1
ATOM 803 C C . LYS A 1 103 ? 5.483 4.055 12.385 1.00 90.56 103 LYS A C 1
ATOM 805 O O . LYS A 1 103 ? 4.839 4.157 13.423 1.00 90.56 103 LYS A O 1
ATOM 810 N N . GLU A 1 104 ? 4.929 3.705 11.228 1.00 94.44 104 GLU A N 1
ATOM 811 C CA . GLU A 1 104 ? 3.491 3.503 11.019 1.00 94.44 104 GLU A CA 1
ATOM 812 C C . GLU A 1 104 ? 3.022 2.102 11.440 1.00 94.44 104 GLU A C 1
ATOM 814 O O . GLU A 1 104 ? 1.857 1.896 11.784 1.00 94.44 104 GLU A O 1
ATOM 819 N N . ARG A 1 105 ? 3.938 1.128 11.467 1.00 94.81 105 ARG A N 1
ATOM 820 C 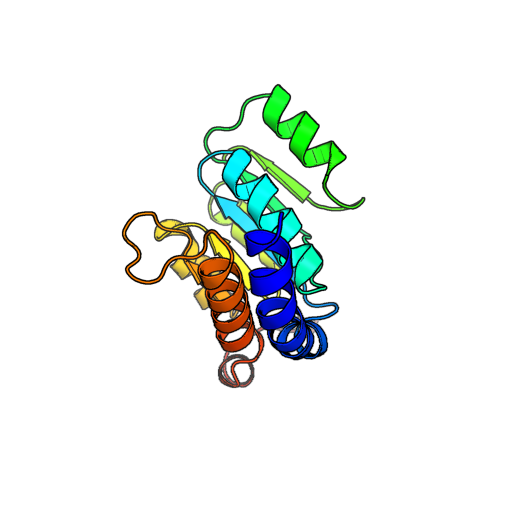CA . ARG A 1 105 ? 3.642 -0.275 11.793 1.00 94.81 105 ARG A CA 1
ATOM 821 C C . ARG A 1 105 ? 2.905 -0.471 13.127 1.00 94.81 105 ARG A C 1
ATOM 823 O O . ARG A 1 105 ? 1.934 -1.231 13.146 1.00 94.81 105 ARG A O 1
ATOM 830 N N . PRO A 1 106 ? 3.303 0.173 14.246 1.00 94.50 106 PRO A N 1
ATOM 831 C CA . PRO A 1 106 ? 2.597 0.008 15.513 1.00 94.50 106 PRO A CA 1
ATOM 832 C C . PRO A 1 106 ? 1.150 0.510 15.467 1.00 94.50 106 PRO A C 1
ATOM 834 O O . PRO A 1 106 ? 0.309 -0.052 16.165 1.00 94.50 106 PRO A O 1
ATOM 837 N N . ILE A 1 107 ? 0.854 1.532 14.652 1.00 94.44 107 ILE A N 1
ATOM 838 C CA . ILE A 1 107 ? -0.504 2.066 14.476 1.00 94.44 107 ILE A CA 1
ATOM 839 C C . ILE A 1 107 ? -1.389 0.987 13.848 1.00 94.44 107 ILE A C 1
ATOM 841 O O . ILE A 1 107 ? -2.403 0.614 14.432 1.00 94.44 107 ILE A O 1
ATOM 845 N N . ALA A 1 108 ? -0.957 0.418 12.716 1.00 94.94 108 ALA A N 1
ATOM 846 C CA . ALA A 1 108 ? -1.707 -0.618 12.005 1.00 94.94 108 ALA A CA 1
ATOM 847 C C . ALA A 1 108 ? -2.076 -1.796 12.918 1.00 94.94 108 ALA A C 1
ATOM 849 O O . ALA A 1 108 ? -3.242 -2.174 13.022 1.00 94.94 108 ALA A O 1
ATOM 850 N N . TYR A 1 109 ? -1.094 -2.340 13.642 1.00 93.06 109 TYR A N 1
ATOM 851 C CA . TYR A 1 109 ? -1.317 -3.514 14.484 1.00 93.06 109 TYR A CA 1
ATOM 852 C C . TYR A 1 109 ? -2.183 -3.230 15.709 1.00 93.06 109 TYR A C 1
ATOM 854 O O . TYR A 1 109 ? -3.010 -4.071 16.057 1.00 93.06 109 TYR A O 1
ATOM 862 N N . LYS A 1 110 ? -2.060 -2.050 16.332 1.00 91.44 110 LYS A N 1
ATOM 863 C CA . LYS A 1 110 ? -2.961 -1.652 17.427 1.00 91.44 110 LYS A CA 1
ATOM 864 C C . LYS A 1 110 ? -4.412 -1.504 16.966 1.00 91.44 110 LYS A C 1
ATOM 866 O O . LYS A 1 110 ? -5.312 -1.740 17.763 1.00 91.44 110 LYS A O 1
ATOM 871 N N . LEU A 1 111 ? -4.628 -1.162 15.697 1.00 92.44 111 LEU A N 1
ATOM 872 C CA . LEU A 1 111 ? -5.954 -1.053 15.085 1.00 92.44 111 LEU A CA 1
ATOM 873 C C . LEU A 1 111 ? -6.466 -2.376 14.483 1.00 92.44 111 LEU A C 1
ATOM 875 O O . LEU A 1 111 ? -7.570 -2.416 13.943 1.00 92.44 111 LEU A O 1
ATOM 879 N N . GLY A 1 112 ? -5.687 -3.462 14.545 1.00 93.44 112 GLY A N 1
ATOM 880 C CA . GLY A 1 112 ? -6.054 -4.736 13.919 1.00 93.44 112 GLY A CA 1
ATOM 881 C C . GLY A 1 112 ? -6.068 -4.690 12.384 1.00 93.44 112 GLY A C 1
ATOM 882 O O . GLY A 1 112 ? -6.812 -5.435 11.743 1.00 93.44 112 GLY A O 1
ATOM 883 N N . VAL A 1 113 ? -5.270 -3.805 11.787 1.00 95.06 113 VAL A N 1
ATOM 884 C CA . VAL A 1 113 ? -5.139 -3.622 10.337 1.00 95.06 113 VAL A CA 1
ATOM 885 C C . VAL A 1 113 ? -3.873 -4.328 9.848 1.00 95.06 113 VAL A C 1
ATOM 887 O O . VAL A 1 113 ? -2.833 -4.302 10.513 1.00 95.06 113 VAL A O 1
ATOM 890 N N . GLY A 1 114 ? -3.948 -4.959 8.671 1.00 96.31 114 GLY A N 1
ATOM 891 C CA . GLY A 1 114 ? -2.779 -5.551 8.028 1.00 96.31 114 GLY A CA 1
ATOM 892 C C . GLY A 1 114 ? -1.719 -4.499 7.732 1.00 96.31 114 GLY A C 1
ATOM 893 O O . GLY A 1 114 ? -2.037 -3.354 7.436 1.00 96.31 114 GLY A O 1
ATOM 894 N N . PHE A 1 115 ? -0.447 -4.876 7.792 1.00 96.94 115 PHE A N 1
ATOM 895 C CA . PHE A 1 115 ? 0.646 -3.962 7.473 1.00 96.94 115 PHE A CA 1
ATOM 896 C C . PHE A 1 115 ? 1.537 -4.539 6.376 1.00 96.94 115 PHE A C 1
ATOM 898 O O . PHE A 1 115 ? 1.860 -5.728 6.416 1.00 96.94 115 PHE A O 1
ATOM 905 N N . CYS A 1 116 ? 1.939 -3.698 5.422 1.00 96.12 116 CYS A N 1
ATOM 906 C CA . CYS A 1 116 ? 3.034 -3.985 4.496 1.00 96.12 116 CYS A CA 1
ATOM 907 C C . CYS A 1 116 ? 4.129 -2.939 4.698 1.00 96.12 116 CYS A C 1
ATOM 909 O O . CYS A 1 116 ? 3.903 -1.735 4.568 1.00 96.12 116 CYS A O 1
ATOM 911 N N . ASP A 1 117 ? 5.322 -3.416 5.041 1.00 92.62 117 ASP A N 1
ATOM 912 C CA . ASP A 1 117 ? 6.466 -2.551 5.299 1.00 92.62 117 ASP A CA 1
ATOM 913 C C . ASP A 1 117 ? 7.082 -2.105 3.977 1.00 92.62 117 ASP A C 1
ATOM 915 O O . ASP A 1 117 ? 7.530 -2.932 3.188 1.00 92.62 117 ASP A O 1
ATOM 919 N N . HIS A 1 118 ? 7.160 -0.805 3.729 1.00 89.62 118 HIS A N 1
ATOM 920 C CA . HIS A 1 118 ? 7.767 -0.266 2.514 1.00 89.62 118 HIS A CA 1
ATOM 921 C C . HIS A 1 118 ? 9.058 0.502 2.831 1.00 89.62 118 HIS A C 1
ATOM 923 O O . HIS A 1 118 ? 9.264 1.647 2.424 1.00 89.62 118 HIS A O 1
ATOM 929 N N . ASN A 1 119 ? 9.926 -0.157 3.604 1.00 84.75 119 ASN A N 1
ATOM 930 C CA . ASN A 1 119 ? 11.250 0.324 3.992 1.00 84.75 119 ASN A CA 1
ATOM 931 C C . ASN A 1 119 ? 12.322 0.006 2.924 1.00 84.75 119 ASN A C 1
ATOM 933 O O . ASN A 1 119 ? 12.231 -0.986 2.202 1.00 84.75 119 ASN A O 1
ATOM 937 N N . HIS A 1 120 ? 13.374 0.824 2.862 1.00 80.44 120 HIS A N 1
ATOM 938 C CA . HIS A 1 120 ? 14.513 0.675 1.952 1.00 80.44 120 HIS A CA 1
ATOM 939 C C . HIS A 1 120 ? 15.466 -0.471 2.322 1.00 80.44 120 HIS A C 1
ATOM 941 O O . HIS A 1 120 ? 16.132 -1.015 1.451 1.00 80.44 120 HIS A O 1
ATOM 947 N N . GLU A 1 121 ? 15.527 -0.874 3.593 1.00 82.44 121 GLU A N 1
ATOM 948 C CA . GLU A 1 121 ? 16.477 -1.897 4.074 1.00 82.44 121 GLU A CA 1
ATOM 949 C C . GLU A 1 121 ? 15.971 -3.342 3.910 1.00 82.44 121 GLU A C 1
ATOM 951 O O . GLU A 1 121 ? 16.529 -4.297 4.467 1.00 82.44 121 GLU A O 1
ATOM 956 N N . ARG A 1 122 ? 14.888 -3.519 3.149 1.00 87.38 122 ARG A N 1
ATOM 957 C CA . ARG A 1 122 ? 14.250 -4.816 2.936 1.00 87.38 122 ARG A CA 1
ATOM 958 C C . ARG A 1 122 ? 15.156 -5.774 2.166 1.00 87.38 122 ARG A C 1
ATOM 960 O O . ARG A 1 122 ? 15.897 -5.391 1.269 1.00 87.38 122 ARG A O 1
ATOM 967 N N . LYS A 1 123 ? 15.056 -7.061 2.511 1.00 90.19 123 LYS A N 1
ATOM 968 C CA . LYS A 1 123 ? 15.797 -8.147 1.842 1.00 90.19 123 LYS A CA 1
ATOM 969 C C . LYS A 1 123 ? 15.045 -8.746 0.655 1.00 90.19 123 LYS A C 1
ATOM 971 O O . LYS A 1 123 ? 15.665 -9.322 -0.229 1.00 90.19 123 LYS A O 1
ATOM 976 N N . ILE A 1 124 ? 13.719 -8.608 0.648 1.00 93.88 124 ILE A N 1
ATOM 977 C CA . ILE A 1 124 ? 12.846 -9.084 -0.426 1.00 93.88 124 ILE A CA 1
ATOM 978 C C . ILE A 1 124 ? 12.417 -7.868 -1.257 1.00 93.88 124 ILE A C 1
ATOM 980 O O . ILE A 1 124 ? 11.819 -6.948 -0.683 1.00 93.88 124 ILE A O 1
ATOM 984 N N . PRO A 1 125 ? 12.700 -7.847 -2.574 1.00 94.00 125 PRO A N 1
ATOM 985 C CA . PRO A 1 125 ? 12.348 -6.726 -3.432 1.00 94.00 125 PRO A CA 1
ATOM 986 C C . PRO A 1 125 ? 10.837 -6.666 -3.652 1.00 94.00 125 PRO A C 1
ATOM 988 O O . PRO A 1 125 ? 10.184 -7.704 -3.775 1.00 94.00 125 PRO A O 1
ATOM 991 N N . LEU A 1 126 ? 10.309 -5.445 -3.751 1.00 94.56 126 LEU A N 1
ATOM 992 C CA . LEU A 1 126 ? 8.911 -5.154 -4.098 1.00 94.56 126 LEU A CA 1
ATOM 993 C C . LEU A 1 126 ? 8.777 -4.461 -5.468 1.00 94.56 126 LEU A C 1
ATOM 995 O O . LEU A 1 126 ? 7.675 -4.139 -5.899 1.00 94.56 126 LEU A O 1
ATOM 999 N N . GLU A 1 127 ? 9.893 -4.258 -6.171 1.00 92.00 127 GLU A N 1
ATOM 1000 C CA . GLU A 1 127 ? 9.962 -3.614 -7.484 1.00 92.00 127 GLU A CA 1
ATOM 1001 C C . GLU A 1 127 ? 10.207 -4.602 -8.638 1.00 92.00 127 GLU A C 1
ATOM 1003 O O . GLU A 1 127 ? 10.728 -5.708 -8.460 1.00 92.00 127 GLU A O 1
ATOM 1008 N N . GLY A 1 128 ? 9.829 -4.194 -9.851 1.00 94.81 128 GLY A N 1
ATOM 1009 C CA . GLY A 1 128 ? 9.943 -5.025 -11.052 1.00 94.81 128 GLY A CA 1
ATOM 1010 C C . GLY A 1 128 ? 8.973 -6.214 -11.072 1.00 94.81 128 GLY A C 1
ATOM 1011 O O . GLY A 1 128 ? 8.033 -6.293 -10.281 1.00 94.81 128 GLY A O 1
ATOM 1012 N N . PHE A 1 129 ? 9.184 -7.153 -12.000 1.00 97.12 129 PHE A N 1
ATOM 1013 C CA . PHE A 1 129 ? 8.282 -8.300 -12.191 1.00 97.12 129 PHE A CA 1
ATOM 1014 C C . PHE A 1 129 ? 8.245 -9.228 -10.971 1.00 97.12 129 PHE A C 1
ATOM 1016 O O . PHE A 1 129 ? 7.169 -9.542 -10.462 1.00 97.12 129 PHE A O 1
ATOM 1023 N N . VAL A 1 130 ? 9.420 -9.610 -10.462 1.00 96.62 130 VAL A N 1
ATOM 1024 C CA . VAL A 1 130 ? 9.547 -10.444 -9.257 1.00 96.62 130 VAL A CA 1
ATOM 1025 C C . VAL A 1 130 ? 9.008 -9.706 -8.033 1.00 96.62 130 VAL A C 1
ATOM 1027 O O . VAL A 1 130 ? 8.281 -10.289 -7.231 1.00 96.62 130 VAL A O 1
ATOM 1030 N N . GLY A 1 131 ? 9.303 -8.411 -7.903 1.00 96.56 131 GLY A N 1
ATOM 1031 C CA . GLY A 1 131 ? 8.839 -7.632 -6.766 1.00 96.56 131 GLY A CA 1
ATOM 1032 C C . GLY A 1 131 ? 7.331 -7.422 -6.737 1.00 96.56 131 GLY A C 1
ATOM 1033 O O . GLY A 1 131 ? 6.749 -7.485 -5.661 1.00 96.56 131 GLY A O 1
ATOM 1034 N N . MET A 1 132 ? 6.670 -7.291 -7.891 1.00 97.56 132 MET A N 1
ATOM 1035 C CA . MET A 1 132 ? 5.206 -7.242 -7.942 1.00 97.56 132 MET A CA 1
ATOM 1036 C C . MET A 1 132 ? 4.574 -8.542 -7.421 1.00 97.56 132 MET A C 1
ATOM 1038 O O . MET A 1 132 ? 3.558 -8.498 -6.727 1.00 97.56 132 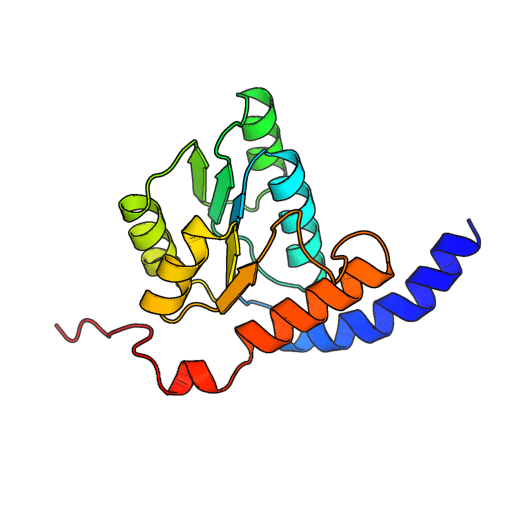MET A O 1
ATOM 1042 N N . LEU A 1 133 ? 5.176 -9.700 -7.717 1.00 98.25 133 LEU A N 1
ATOM 1043 C CA . LEU A 1 133 ? 4.716 -10.979 -7.173 1.00 98.25 133 LEU A CA 1
ATOM 1044 C C . LEU A 1 133 ? 4.930 -11.055 -5.655 1.00 98.25 133 LEU A C 1
ATOM 1046 O O . LEU A 1 133 ? 4.015 -11.441 -4.930 1.00 98.25 133 LEU A O 1
ATOM 1050 N N . ASN A 1 134 ? 6.104 -10.640 -5.173 1.00 97.94 134 ASN A N 1
ATOM 1051 C CA . ASN A 1 134 ? 6.402 -10.585 -3.739 1.00 97.94 134 ASN A CA 1
ATOM 1052 C C . ASN A 1 134 ? 5.447 -9.644 -2.998 1.00 97.94 134 ASN A C 1
ATOM 1054 O O . ASN A 1 134 ? 4.928 -9.997 -1.941 1.00 97.94 134 ASN A O 1
ATOM 1058 N N . PHE A 1 135 ? 5.172 -8.473 -3.576 1.00 97.88 135 PHE A N 1
ATOM 1059 C CA . PHE A 1 135 ? 4.215 -7.511 -3.047 1.00 97.88 135 PHE A CA 1
ATOM 1060 C C . PHE A 1 135 ? 2.817 -8.125 -2.954 1.00 97.88 135 PHE A C 1
ATOM 1062 O O . PHE A 1 135 ? 2.200 -8.077 -1.895 1.00 97.88 135 PHE A O 1
ATOM 1069 N N . ALA A 1 136 ? 2.341 -8.775 -4.020 1.00 98.31 136 ALA A N 1
ATOM 1070 C CA . ALA A 1 136 ? 1.044 -9.446 -4.019 1.00 98.31 136 ALA A CA 1
ATOM 1071 C C . ALA A 1 136 ? 0.943 -10.524 -2.931 1.00 98.31 136 ALA A C 1
ATOM 1073 O O . ALA A 1 136 ? -0.063 -10.596 -2.226 1.00 98.31 136 ALA A O 1
ATOM 1074 N N . GLN A 1 137 ? 1.999 -11.322 -2.765 1.00 98.12 137 GLN A N 1
ATOM 1075 C CA . GLN A 1 137 ? 2.065 -12.364 -1.748 1.00 98.12 137 GLN A CA 1
ATOM 1076 C C . GLN A 1 137 ? 2.058 -11.786 -0.325 1.00 98.12 137 GLN A C 1
ATOM 1078 O O . GLN A 1 137 ? 1.368 -12.321 0.542 1.00 98.12 137 GLN A O 1
ATOM 1083 N N . GLU A 1 138 ? 2.799 -10.706 -0.068 1.00 97.50 138 GLU A N 1
ATOM 1084 C CA . GLU A 1 138 ? 2.839 -10.047 1.243 1.00 97.50 138 GLU A CA 1
ATOM 1085 C C . GLU A 1 138 ? 1.498 -9.399 1.593 1.00 97.50 138 GLU A C 1
ATOM 1087 O O . GLU A 1 138 ? 0.975 -9.620 2.688 1.00 97.50 138 GLU A O 1
ATOM 1092 N N . VAL A 1 139 ? 0.903 -8.677 0.638 1.00 98.38 139 VAL A N 1
ATOM 1093 C CA . VAL A 1 139 ? -0.437 -8.096 0.772 1.00 98.38 139 VAL A CA 1
ATOM 1094 C C . VAL A 1 139 ? -1.468 -9.191 1.042 1.00 98.38 139 VAL A C 1
ATOM 1096 O O . VAL A 1 139 ? -2.267 -9.064 1.965 1.00 98.38 139 VAL A O 1
ATOM 1099 N N . TYR A 1 140 ? -1.434 -10.294 0.293 1.00 98.44 140 TYR A N 1
ATOM 1100 C CA . TYR A 1 140 ? -2.333 -11.423 0.513 1.00 98.44 140 TYR A CA 1
ATOM 1101 C C . TYR A 1 140 ? -2.161 -12.038 1.902 1.00 98.44 140 TYR A C 1
ATOM 1103 O O . TYR A 1 140 ? -3.140 -12.181 2.632 1.00 98.44 140 TYR A O 1
ATOM 1111 N N . ASN A 1 141 ? -0.927 -12.363 2.290 1.00 97.62 141 ASN A N 1
ATOM 1112 C CA . ASN A 1 141 ? -0.644 -13.010 3.569 1.00 97.62 141 ASN A CA 1
ATOM 1113 C C . ASN A 1 141 ? -1.089 -12.156 4.750 1.00 97.62 141 ASN A C 1
ATOM 1115 O O . ASN A 1 141 ? -1.631 -12.690 5.714 1.00 97.62 141 ASN A O 1
ATOM 1119 N N . THR A 1 142 ? -0.867 -10.841 4.674 1.00 96.19 142 THR A N 1
ATOM 1120 C CA . THR A 1 142 ? -1.285 -9.933 5.737 1.00 96.19 142 THR A CA 1
ATOM 1121 C C . THR A 1 142 ? -2.801 -9.776 5.719 1.00 96.19 142 THR A C 1
ATOM 1123 O O . THR A 1 142 ? -3.426 -10.132 6.704 1.00 96.19 142 THR A O 1
ATOM 1126 N N . VAL A 1 143 ? -3.434 -9.391 4.604 1.00 97.00 143 VAL A N 1
ATOM 1127 C CA . VAL A 1 143 ? -4.885 -9.113 4.533 1.00 97.00 143 VAL A CA 1
ATOM 1128 C C . VAL A 1 143 ? -5.738 -10.342 4.853 1.00 97.00 143 VAL A C 1
ATOM 1130 O O . VAL A 1 143 ? -6.748 -10.229 5.545 1.00 97.00 143 VAL A O 1
ATOM 1133 N N . MET A 1 144 ? -5.330 -11.519 4.379 1.00 96.88 144 MET A N 1
ATOM 1134 C CA . MET A 1 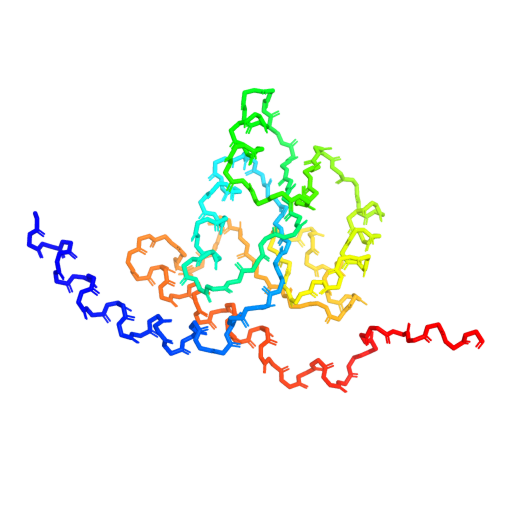144 ? -6.093 -12.763 4.527 1.00 96.88 144 MET A CA 1
ATOM 1135 C C . MET A 1 144 ? -5.709 -13.566 5.774 1.00 96.88 144 MET A C 1
ATOM 1137 O O . MET A 1 144 ? -6.197 -14.682 5.959 1.00 96.88 144 MET A O 1
ATOM 1141 N N . SER A 1 145 ? -4.844 -13.025 6.637 1.00 96.25 145 SER A N 1
ATOM 1142 C CA . SER A 1 145 ? -4.406 -13.722 7.844 1.00 96.25 145 SER A CA 1
ATOM 1143 C C . SER A 1 145 ? -5.586 -14.028 8.779 1.00 96.25 145 SER A C 1
ATOM 1145 O O . SER A 1 145 ? -6.385 -13.138 9.087 1.00 96.25 145 SER A O 1
ATOM 1147 N N . PRO A 1 146 ? -5.690 -15.255 9.326 1.00 94.19 146 PRO A N 1
ATOM 1148 C CA . PRO A 1 146 ? -6.727 -15.590 10.298 1.00 94.19 146 PRO A CA 1
ATOM 1149 C C . PRO A 1 146 ? -6.557 -14.839 11.626 1.00 94.19 146 PRO A C 1
ATOM 1151 O O . PRO A 1 146 ? -7.496 -14.820 12.420 1.00 94.19 146 PRO A O 1
ATOM 1154 N N . VAL A 1 147 ? -5.399 -14.204 11.866 1.00 93.06 147 VAL A N 1
ATOM 1155 C CA . VAL A 1 147 ? -5.128 -13.428 13.086 1.00 93.06 147 VAL A CA 1
ATOM 1156 C C . VAL A 1 147 ? -6.163 -12.322 13.306 1.00 93.06 147 VAL A C 1
ATOM 1158 O O . VAL A 1 147 ? -6.535 -12.052 14.446 1.00 93.06 147 VAL A O 1
ATOM 1161 N N . TRP A 1 148 ? -6.713 -11.751 12.226 1.00 90.81 148 TRP A N 1
ATOM 1162 C CA . TRP A 1 148 ? -7.700 -10.668 12.298 1.00 90.81 148 TRP A CA 1
ATOM 1163 C C . TRP A 1 148 ? -9.029 -11.085 12.930 1.00 90.81 148 TRP A C 1
ATOM 1165 O O . TRP A 1 148 ? -9.816 -10.230 13.316 1.00 90.81 148 TRP A O 1
ATOM 1175 N N . ARG A 1 149 ? -9.273 -12.392 13.084 1.00 89.00 149 ARG A N 1
ATOM 1176 C CA . ARG A 1 149 ? -10.439 -12.929 13.802 1.00 89.00 149 ARG A CA 1
ATOM 1177 C C . ARG A 1 149 ? -10.295 -12.849 15.324 1.00 89.00 149 ARG A C 1
ATOM 1179 O O . ARG A 1 149 ? -11.279 -13.060 16.025 1.00 89.00 149 ARG A O 1
ATOM 1186 N N . PHE A 1 150 ? -9.084 -12.605 15.821 1.00 89.62 150 PHE A N 1
ATOM 1187 C CA . PHE A 1 150 ? -8.740 -12.662 17.244 1.00 89.62 150 PHE A CA 1
ATOM 1188 C C . PHE A 1 150 ? -8.315 -11.313 17.823 1.00 89.62 150 PHE A C 1
ATOM 1190 O O . PHE A 1 150 ? -8.060 -11.218 19.021 1.00 89.62 150 PHE A O 1
ATOM 1197 N N . VAL A 1 151 ? -8.238 -10.273 16.995 1.00 85.69 151 VAL A N 1
ATOM 1198 C CA . VAL A 1 151 ? -7.986 -8.906 17.450 1.00 85.69 151 VAL A CA 1
ATOM 1199 C C . VAL A 1 151 ? -9.284 -8.104 17.392 1.00 85.69 151 VAL A C 1
ATOM 1201 O O . VAL A 1 151 ? -10.088 -8.320 16.482 1.00 85.69 151 VAL A O 1
ATOM 1204 N N . PRO A 1 152 ? -9.520 -7.187 18.343 1.00 70.06 152 PRO A N 1
ATOM 1205 C CA . PRO A 1 152 ? -10.667 -6.295 18.295 1.00 70.06 152 PRO A CA 1
ATOM 1206 C C . PRO A 1 152 ? -10.511 -5.355 17.096 1.00 70.06 152 PRO A C 1
ATOM 1208 O O . PRO A 1 152 ? -9.847 -4.327 17.164 1.00 70.06 152 PRO A O 1
ATOM 1211 N N . ARG A 1 153 ? -11.107 -5.739 15.971 1.00 71.00 153 ARG A N 1
ATOM 1212 C CA . ARG A 1 153 ? -11.223 -4.920 14.770 1.00 71.00 153 ARG A CA 1
ATOM 1213 C C . ARG A 1 153 ? -12.690 -4.564 14.620 1.00 71.00 153 ARG A C 1
ATOM 1215 O O . ARG A 1 153 ? -13.523 -5.468 14.635 1.00 71.00 153 ARG A O 1
ATOM 1222 N N . ARG A 1 154 ? -13.000 -3.271 14.486 1.00 63.34 154 ARG A N 1
ATOM 1223 C CA . ARG A 1 154 ? -14.382 -2.766 14.531 1.00 63.34 154 ARG A CA 1
ATOM 1224 C C . ARG A 1 154 ? -15.018 -3.124 15.872 1.00 63.34 154 ARG A C 1
ATOM 1226 O O . ARG A 1 154 ? -15.938 -3.938 15.931 1.00 63.34 154 ARG A O 1
ATOM 1233 N N . THR A 1 155 ? -14.517 -2.548 16.968 1.00 53.16 155 THR A N 1
ATOM 1234 C CA . THR A 1 155 ? -15.364 -2.412 18.157 1.00 53.16 155 THR A CA 1
ATOM 1235 C C . THR A 1 155 ? -16.636 -1.750 17.669 1.00 53.16 155 THR A C 1
ATOM 1237 O O . THR A 1 155 ? -16.626 -0.568 17.340 1.00 53.16 155 THR A O 1
ATOM 1240 N N . ALA A 1 156 ? -17.694 -2.544 17.516 1.00 46.69 156 ALA A N 1
ATOM 1241 C CA . ALA A 1 156 ? -19.018 -2.006 17.362 1.00 46.69 156 ALA A CA 1
ATOM 1242 C C . ALA A 1 156 ? -19.168 -1.059 18.546 1.00 46.69 156 ALA A C 1
ATOM 1244 O O . ALA A 1 156 ? -19.106 -1.503 19.697 1.00 46.69 156 ALA A O 1
ATOM 1245 N N . GLU A 1 157 ? -19.308 0.232 18.269 1.00 46.28 157 GLU A N 1
ATOM 1246 C CA . GLU A 1 157 ? -20.047 1.097 19.164 1.00 46.28 157 GLU A CA 1
ATOM 1247 C C . GLU A 1 157 ? -21.439 0.471 19.247 1.00 46.28 157 GLU A C 1
ATOM 1249 O O . GLU A 1 157 ? -22.337 0.741 18.455 1.00 46.28 157 GLU A O 1
ATOM 1254 N N . LYS A 1 158 ? -21.588 -0.488 20.161 1.00 35.75 158 LYS A N 1
ATOM 1255 C CA . LYS A 1 158 ? -22.875 -0.768 20.759 1.00 35.75 158 LYS A CA 1
ATOM 1256 C C . LYS A 1 158 ? -23.149 0.449 21.629 1.00 35.75 158 LYS A C 1
ATOM 1258 O O . LYS A 1 158 ? -22.736 0.474 22.787 1.00 35.75 158 LYS A O 1
ATOM 1263 N N . VAL A 1 159 ? -23.720 1.475 21.002 1.00 40.56 159 VAL A N 1
ATOM 1264 C CA . VAL A 1 159 ? -24.555 2.453 21.699 1.00 40.56 159 VAL A CA 1
ATOM 1265 C C . VAL A 1 159 ? -25.784 1.714 22.214 1.00 40.56 1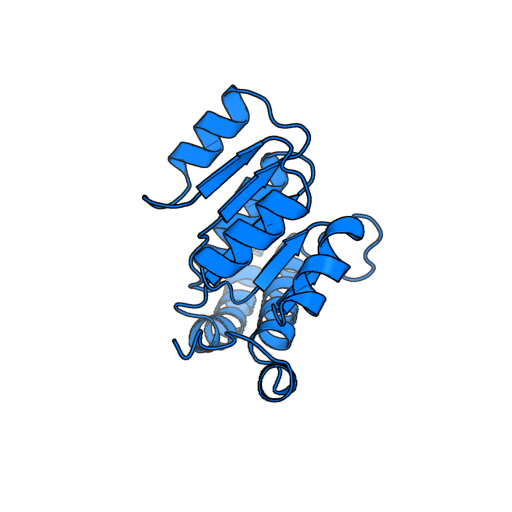59 VAL A C 1
ATOM 1267 O O . VAL A 1 159 ? -26.326 0.882 21.446 1.00 40.56 159 VAL A O 1
#

Radius of gyration: 15.81 Å; chains: 1; bounding box: 41×37×48 Å

InterPro domains:
  IPR000510 Nitrogenase/oxidoreductase, component 1 [PF00148] (4-143)
  IPR049939 Nitrogenase MoFe cofactor biosynthesis protein NifE-like [PTHR42956] (3-155)

Foldseek 3Di:
DVVVVVLCVVQLVLLVVLLVVQAAAEEAEEEAELVVQLVVCVLCVSSNYAYQEYEHADYDPVSVVVVVVSHDPNRHYDYNDDLVVVLVSCLVVLHQEYEYAPVCVVSCVLQLHFYDHPDPVDPQALDDSRNSSVVSVSSSCRSVPPVSVVHPHCPPPPD

Organism: NCBI:txid60893

Sequence (159 aa):
RDLVRRELAELYPKLREFRRALTGKKAAIYVGGAFKAFSLIKAFRLLGMQVVLVGSQTGTAEDYRELHDITDPGTIIVDDSNPLELSAFLQEQDVDIFVGGVKERPIAYKLGVGFCDHNHERKIPLEGFVGMLNFAQEVYNTVMSPVWRFVPRRTAEKV

pLDDT: mean 92.55, std 10.14, range [35.75, 98.56]

Secondary structure (DSSP, 8-state):
-HHHHHHHHHHHHHHHHHHHHHTT-EEEEEESSHHHHHHHHHHHHHTT-EEEEEEESS--HHHHHHHHHHSPTT-EEEES--HHHHHHHHHHTT-SEEEE-TTTHHHHHHTT-EEEE--TT-SS--SHHHHHHHHHHHHHHHHT-GGGGSS--S-----